Protein AF-A0A5R8KJJ9-F1 (afdb_monomer_lite)

Secondary structure (DSSP, 8-state):
---------HHHHHHHHHHHHHHT--HHHHHHHHHHHHHHHH-HHHHHHHHHHTTTTTTT-TT--HHHHHHHHTT-

Radius of gyration: 22.4 Å; chains: 1; bounding box: 41×36×51 Å

Sequence (76 aa):
MTRTQIYLTATEAQGIARVAAASSRKNSEVIREAIDQYLSRLSPQDRLGRLRAAKGIWQDREELDLRSIREDFDRF

Organism: NCBI:txid2576071

Foldseek 3Di:
DDDDDDDDDPVVVVVLVVVCVVVVHDSVVSVVVVVVVVVVVVDPCVVVVVVVVCVCVCVPPPVDPPVVVVVVVVVD

pLDDT: mean 88.15, std 10.32, range [58.66, 98.62]

Structure (mmCIF, N/CA/C/O backbone):
data_AF-A0A5R8KJJ9-F1
#
_entry.id   AF-A0A5R8KJJ9-F1
#
loop_
_atom_site.group_PDB
_atom_site.id
_atom_site.type_symbol
_atom_site.label_atom_id
_atom_site.label_alt_id
_atom_site.label_comp_id
_atom_site.label_asym_id
_atom_site.label_entity_id
_atom_site.label_seq_id
_atom_site.pdbx_PDB_ins_code
_atom_site.Cartn_x
_atom_site.Cartn_y
_atom_site.Cartn_z
_atom_site.occupancy
_atom_site.B_iso_or_equiv
_atom_site.auth_seq_id
_atom_site.auth_comp_id
_atom_site.auth_asym_id
_atom_site.auth_atom_id
_atom_site.pdbx_PDB_model_num
ATOM 1 N N . MET A 1 1 ? 9.099 11.021 7.942 1.00 72.62 1 MET A N 1
ATOM 2 C CA . MET A 1 1 ? 7.662 10.831 7.631 1.00 72.62 1 MET A CA 1
ATOM 3 C C . MET A 1 1 ? 6.946 12.149 7.850 1.00 72.62 1 MET A C 1
ATOM 5 O O . MET A 1 1 ? 7.203 12.785 8.864 1.00 72.62 1 MET A O 1
ATOM 9 N N . THR A 1 2 ? 6.052 12.529 6.942 1.00 92.00 2 THR A N 1
ATOM 10 C CA . THR A 1 2 ? 5.136 13.664 7.136 1.00 92.00 2 THR A CA 1
ATOM 11 C C . THR A 1 2 ? 3.833 13.136 7.731 1.00 92.00 2 THR A C 1
ATOM 13 O O . THR A 1 2 ? 3.325 12.112 7.273 1.00 92.00 2 THR A O 1
ATOM 16 N N . ARG A 1 3 ? 3.310 13.777 8.784 1.00 93.75 3 ARG A N 1
ATOM 17 C CA . ARG A 1 3 ? 2.015 13.398 9.366 1.00 93.75 3 ARG A CA 1
ATOM 18 C C . ARG A 1 3 ? 0.904 13.916 8.457 1.00 93.75 3 ARG A C 1
ATOM 20 O O . ARG A 1 3 ? 0.769 15.122 8.296 1.00 93.75 3 ARG A O 1
ATOM 27 N N . THR A 1 4 ? 0.091 13.005 7.940 1.00 94.94 4 THR A N 1
ATOM 28 C CA . THR A 1 4 ? -1.045 13.335 7.075 1.00 94.94 4 THR A CA 1
ATOM 29 C C . THR A 1 4 ? -2.322 12.797 7.703 1.00 94.94 4 THR A C 1
ATOM 31 O O . THR A 1 4 ? -2.369 11.642 8.126 1.00 94.94 4 THR A O 1
ATOM 34 N N . GLN A 1 5 ? -3.349 13.640 7.790 1.00 95.25 5 GLN A N 1
ATOM 35 C CA . GLN A 1 5 ? -4.701 13.202 8.125 1.00 95.25 5 GLN A CA 1
ATOM 36 C C . GLN A 1 5 ? -5.393 12.736 6.844 1.00 95.25 5 GLN A C 1
ATOM 38 O O . GLN A 1 5 ? -5.347 13.429 5.831 1.00 95.25 5 GLN A O 1
ATOM 43 N N . ILE A 1 6 ? -6.014 11.561 6.895 1.00 93.88 6 ILE A N 1
ATOM 44 C CA . ILE A 1 6 ? -6.792 10.994 5.793 1.00 93.88 6 ILE A CA 1
ATOM 45 C C . ILE A 1 6 ? -8.176 10.628 6.313 1.00 93.88 6 ILE A C 1
ATOM 47 O O . ILE A 1 6 ? -8.315 10.188 7.456 1.00 93.88 6 ILE A O 1
ATOM 51 N N . TYR A 1 7 ? -9.190 10.816 5.478 1.00 97.38 7 TYR A N 1
ATOM 52 C CA . TYR A 1 7 ? -10.538 10.348 5.767 1.00 97.38 7 TYR A CA 1
ATOM 53 C C . TYR A 1 7 ? -10.680 8.914 5.272 1.00 97.38 7 TYR A C 1
ATOM 55 O O . TYR A 1 7 ? -10.249 8.590 4.169 1.00 97.38 7 TYR A O 1
ATOM 63 N N . LEU A 1 8 ? -11.273 8.070 6.108 1.00 97.25 8 LEU A N 1
ATOM 64 C CA . LEU A 1 8 ? -11.561 6.674 5.813 1.00 97.25 8 LEU A CA 1
ATOM 65 C C . LEU A 1 8 ? -13.031 6.424 6.112 1.00 97.25 8 LEU A C 1
ATOM 67 O O . LEU A 1 8 ? -13.577 6.949 7.086 1.00 97.25 8 LEU A O 1
ATOM 71 N N . THR A 1 9 ? -13.662 5.586 5.305 1.00 98.62 9 THR A N 1
ATOM 72 C CA . THR A 1 9 ? -14.952 5.000 5.660 1.00 98.62 9 THR A CA 1
ATOM 73 C C . THR A 1 9 ? -14.800 4.097 6.889 1.00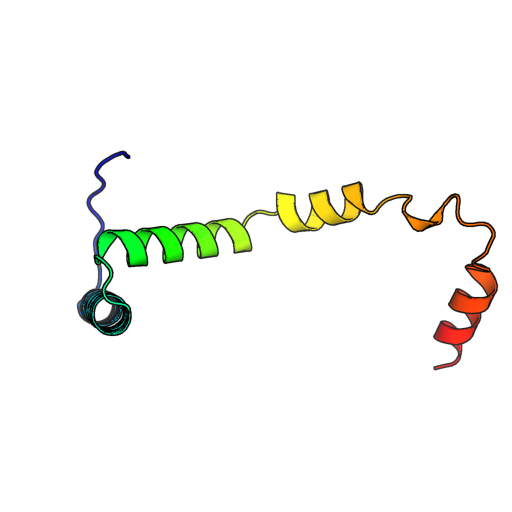 98.62 9 THR A C 1
ATOM 75 O O . THR A 1 9 ? -13.711 3.602 7.205 1.00 98.62 9 THR A O 1
ATOM 78 N N . ALA A 1 10 ? -15.910 3.827 7.581 1.00 98.38 10 ALA A N 1
ATOM 79 C CA . ALA A 1 10 ? -15.913 2.900 8.713 1.00 98.38 10 ALA A CA 1
ATOM 80 C C . ALA A 1 10 ? -15.396 1.505 8.313 1.00 98.38 10 ALA A C 1
ATOM 82 O O . ALA A 1 10 ? -14.623 0.891 9.049 1.00 98.38 10 ALA A O 1
ATOM 83 N N . THR A 1 11 ? -15.768 1.037 7.119 1.00 98.44 11 THR A N 1
ATOM 84 C CA . THR A 1 11 ? -15.352 -0.262 6.578 1.00 98.44 11 THR A CA 1
ATOM 85 C C . THR A 1 11 ? -13.845 -0.327 6.335 1.00 98.44 11 THR A C 1
ATOM 87 O O . THR A 1 11 ? -13.214 -1.319 6.698 1.00 98.44 11 THR A O 1
ATOM 90 N N . GLU A 1 12 ? -13.243 0.722 5.773 1.00 98.31 12 GLU A N 1
ATOM 91 C CA . GLU A 1 12 ? -11.792 0.783 5.549 1.00 98.31 12 GLU A CA 1
ATOM 92 C C . GLU A 1 12 ? -11.025 0.820 6.871 1.00 98.31 12 GLU A C 1
ATOM 94 O O . GLU A 1 12 ? -10.076 0.056 7.049 1.00 98.31 12 GLU A O 1
ATOM 99 N N . ALA A 1 13 ? -11.465 1.642 7.830 1.00 97.94 13 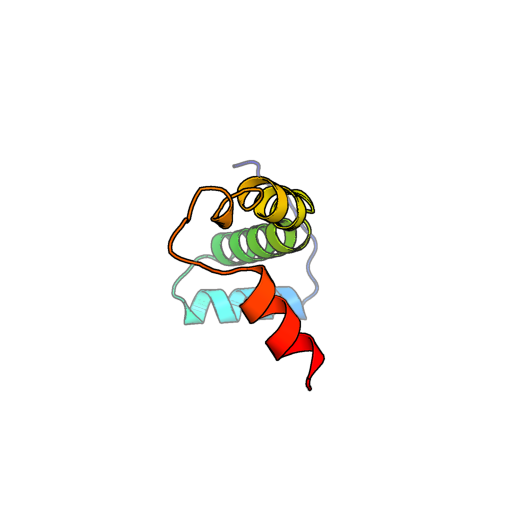ALA A N 1
ATOM 100 C CA . ALA A 1 13 ? -10.840 1.724 9.148 1.00 97.94 13 ALA A CA 1
ATOM 101 C C . ALA A 1 13 ? -10.871 0.371 9.883 1.00 97.94 13 ALA A C 1
ATOM 103 O O . ALA A 1 13 ? -9.854 -0.070 10.424 1.00 97.94 13 ALA A O 1
ATOM 104 N N . GLN A 1 14 ? -12.011 -0.329 9.848 1.00 98.31 14 GLN A N 1
ATOM 105 C CA . GLN A 1 14 ? -12.136 -1.683 10.395 1.00 98.31 14 GLN A CA 1
ATOM 106 C C . GLN A 1 14 ? -11.279 -2.697 9.628 1.00 98.31 14 GLN A C 1
ATOM 108 O O . GLN A 1 14 ? -10.659 -3.570 10.236 1.00 98.31 14 GLN A O 1
ATOM 113 N N . GLY A 1 15 ? -11.215 -2.590 8.299 1.00 98.25 15 GLY A N 1
ATOM 114 C CA . GLY A 1 15 ? -10.352 -3.415 7.455 1.00 98.25 15 GLY A CA 1
ATOM 115 C C . GLY A 1 15 ? -8.882 -3.296 7.849 1.00 98.25 15 GLY A C 1
ATOM 116 O O . GLY A 1 15 ? -8.240 -4.309 8.124 1.00 98.25 15 GLY A O 1
ATOM 117 N N . ILE A 1 16 ? -8.383 -2.065 7.969 1.00 98.25 16 ILE A N 1
ATOM 118 C CA . ILE A 1 16 ? -7.009 -1.775 8.396 1.00 98.25 16 ILE A CA 1
ATOM 119 C C . ILE A 1 16 ? -6.744 -2.350 9.789 1.00 98.25 16 ILE A C 1
ATOM 121 O O . ILE A 1 16 ? -5.740 -3.033 9.973 1.00 98.25 16 ILE A O 1
ATOM 125 N N . ALA A 1 17 ? -7.649 -2.126 10.749 1.00 98.19 17 ALA A N 1
ATOM 126 C CA . ALA A 1 17 ? -7.491 -2.629 12.113 1.00 98.19 17 ALA A CA 1
ATOM 127 C C . ALA A 1 17 ? -7.417 -4.164 12.167 1.00 98.19 17 ALA A C 1
ATOM 129 O O . ALA A 1 17 ? -6.581 -4.712 12.884 1.00 98.19 17 ALA A O 1
ATOM 130 N N . ARG A 1 18 ? -8.239 -4.869 11.375 1.00 98.38 18 ARG A N 1
ATOM 131 C CA . ARG A 1 18 ? -8.197 -6.339 11.281 1.00 98.38 18 ARG A CA 1
ATOM 132 C C . ARG A 1 18 ? -6.867 -6.841 10.727 1.00 98.38 18 ARG A C 1
ATOM 134 O O . ARG A 1 18 ? -6.284 -7.755 11.301 1.00 98.38 18 ARG A O 1
ATOM 141 N N . VAL A 1 19 ? -6.376 -6.236 9.645 1.00 98.19 19 VAL A N 1
ATOM 142 C CA . VAL A 1 19 ? -5.092 -6.617 9.032 1.00 98.19 19 VAL A CA 1
ATOM 143 C C . VAL A 1 19 ? -3.931 -6.334 9.985 1.00 98.19 19 VAL A C 1
ATOM 145 O O . VAL A 1 19 ? -3.057 -7.179 10.164 1.00 98.19 19 VAL A O 1
ATOM 148 N N . ALA A 1 20 ? -3.937 -5.171 10.633 1.00 98.38 20 ALA A N 1
ATOM 149 C CA . ALA A 1 20 ? -2.930 -4.779 11.610 1.00 98.38 20 ALA A CA 1
ATOM 150 C C . ALA A 1 20 ? -2.882 -5.754 12.796 1.00 98.38 20 ALA A C 1
ATOM 152 O O . ALA A 1 20 ? -1.807 -6.244 13.138 1.00 98.38 20 ALA A O 1
ATOM 153 N N . ALA A 1 21 ? -4.042 -6.110 13.358 1.00 98.19 21 ALA A N 1
ATOM 154 C CA . ALA A 1 21 ? -4.140 -7.077 14.447 1.00 98.19 21 ALA A CA 1
ATOM 155 C C . ALA A 1 21 ? -3.641 -8.469 14.030 1.00 98.19 21 ALA A C 1
ATOM 157 O O . ALA A 1 21 ? -2.797 -9.045 14.712 1.00 98.19 21 ALA A O 1
ATOM 158 N N . ALA A 1 22 ? -4.097 -8.979 12.881 1.00 98.19 22 ALA A N 1
ATOM 159 C CA . ALA A 1 22 ? -3.695 -10.293 12.379 1.00 98.19 22 ALA A CA 1
ATOM 160 C C . ALA A 1 22 ? -2.190 -10.386 12.068 1.00 98.19 22 ALA A C 1
ATOM 162 O O . ALA A 1 22 ? -1.610 -11.464 12.149 1.00 98.19 22 ALA A O 1
ATOM 163 N N . SER A 1 23 ? -1.555 -9.262 11.728 1.00 96.81 23 SER A N 1
ATOM 164 C CA . SER A 1 23 ? -0.125 -9.194 11.409 1.00 96.81 23 SER A CA 1
ATOM 165 C C . SER A 1 23 ? 0.748 -8.658 12.547 1.00 96.81 23 SER A C 1
ATOM 167 O O . SER A 1 23 ? 1.954 -8.532 12.360 1.00 96.81 23 SER A O 1
ATOM 169 N N . SER A 1 24 ? 0.177 -8.353 13.722 1.00 97.12 24 SER A N 1
ATOM 170 C CA . SER A 1 24 ? 0.890 -7.722 14.849 1.00 97.12 24 SER A CA 1
ATOM 171 C C . SER A 1 24 ? 1.636 -6.432 14.462 1.00 97.12 24 SER A C 1
ATOM 173 O O . SER A 1 24 ? 2.725 -6.143 14.956 1.00 97.12 24 SER A O 1
ATOM 175 N N . ARG A 1 25 ? 1.041 -5.640 13.564 1.00 97.81 25 ARG A N 1
ATOM 176 C CA . ARG A 1 25 ? 1.586 -4.376 13.040 1.00 97.81 25 ARG A CA 1
ATOM 177 C C . ARG A 1 25 ? 0.730 -3.194 13.461 1.00 97.81 25 ARG A C 1
ATOM 179 O O . ARG A 1 25 ? -0.419 -3.343 13.867 1.00 97.81 25 ARG A O 1
ATOM 186 N N . LYS A 1 26 ? 1.266 -1.982 13.331 1.00 97.75 26 LYS A N 1
ATOM 187 C CA . LYS A 1 26 ? 0.496 -0.750 13.546 1.00 97.75 26 LYS A CA 1
ATOM 188 C C . LYS A 1 26 ? -0.357 -0.439 12.317 1.00 97.75 26 LYS A C 1
ATOM 190 O O . LYS A 1 26 ? 0.089 -0.612 11.184 1.00 97.75 26 LYS A O 1
ATOM 195 N N . ASN A 1 27 ? -1.531 0.163 12.523 1.00 97.19 27 ASN A N 1
ATOM 196 C CA . ASN A 1 27 ? -2.390 0.647 11.429 1.00 97.19 27 ASN A CA 1
ATOM 197 C C . ASN A 1 27 ? -1.628 1.538 10.435 1.00 97.19 27 ASN A C 1
ATOM 199 O O . ASN A 1 27 ? -1.819 1.432 9.229 1.00 97.19 27 ASN A O 1
ATOM 203 N N . SER A 1 28 ? -0.724 2.389 10.930 1.00 96.62 28 SER A N 1
ATOM 204 C CA . SER A 1 28 ? 0.090 3.268 10.085 1.00 96.62 28 SER A CA 1
ATOM 205 C C . SER A 1 28 ? 1.068 2.516 9.180 1.00 96.62 28 SER A C 1
ATOM 207 O O . SER A 1 28 ? 1.452 3.047 8.143 1.00 96.62 28 SER A O 1
ATOM 209 N N . GLU A 1 29 ? 1.485 1.305 9.548 1.00 97.50 29 GLU A N 1
ATOM 210 C CA . GLU A 1 29 ? 2.345 0.458 8.719 1.00 97.50 29 GLU A CA 1
ATOM 211 C C . GLU A 1 29 ? 1.552 -0.232 7.620 1.00 97.50 29 GLU A C 1
ATOM 213 O O . GLU A 1 29 ? 2.010 -0.259 6.483 1.00 97.50 29 GLU A O 1
ATOM 218 N N . VAL A 1 30 ? 0.349 -0.707 7.945 1.00 97.94 30 VAL A N 1
ATOM 219 C CA . VAL A 1 30 ? -0.581 -1.294 6.971 1.00 97.94 30 VAL A CA 1
ATOM 220 C C . VAL A 1 30 ? -1.014 -0.253 5.938 1.00 97.94 30 VAL A C 1
ATOM 222 O O . VAL A 1 30 ? -0.949 -0.515 4.742 1.00 97.94 30 VAL A O 1
ATOM 225 N N . ILE A 1 31 ? -1.397 0.949 6.386 1.00 97.00 31 ILE A N 1
ATOM 226 C CA . ILE A 1 31 ? -1.789 2.053 5.494 1.00 97.00 31 ILE A CA 1
ATOM 227 C C . ILE A 1 31 ? -0.638 2.419 4.558 1.00 97.00 31 ILE A C 1
ATOM 229 O O . ILE A 1 31 ? -0.848 2.578 3.359 1.00 97.00 31 ILE A O 1
ATOM 233 N N . ARG A 1 32 ? 0.582 2.539 5.093 1.00 96.56 32 ARG A N 1
ATOM 234 C CA . ARG A 1 32 ? 1.755 2.894 4.291 1.00 96.56 32 ARG A CA 1
ATOM 235 C C . ARG A 1 32 ? 2.051 1.838 3.238 1.00 96.56 32 ARG A C 1
ATOM 237 O O . ARG A 1 32 ? 2.172 2.191 2.077 1.00 96.56 32 ARG A O 1
ATOM 244 N N . GLU A 1 33 ? 2.085 0.565 3.622 1.00 96.88 33 GLU A N 1
ATOM 245 C CA . GLU A 1 33 ? 2.314 -0.521 2.669 1.00 96.88 33 GLU A CA 1
ATOM 246 C C . GLU A 1 33 ? 1.240 -0.555 1.577 1.00 96.88 33 GLU A C 1
ATOM 248 O O . GLU A 1 33 ? 1.563 -0.713 0.403 1.00 96.88 33 GLU A O 1
ATOM 253 N N . ALA A 1 34 ? -0.033 -0.370 1.937 1.00 96.06 34 ALA A N 1
ATOM 254 C CA . ALA A 1 34 ? -1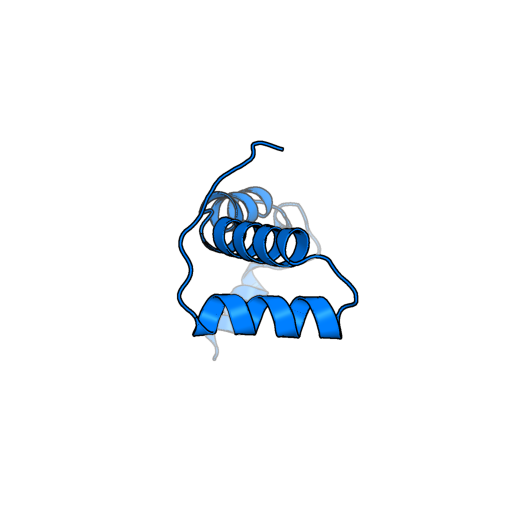.114 -0.329 0.960 1.00 96.06 34 ALA A CA 1
ATOM 255 C C . ALA A 1 34 ? -0.923 0.814 -0.053 1.00 96.06 34 ALA A C 1
ATOM 257 O O . ALA A 1 34 ? -1.099 0.603 -1.255 1.00 96.06 34 ALA A O 1
ATOM 258 N N . ILE A 1 35 ? -0.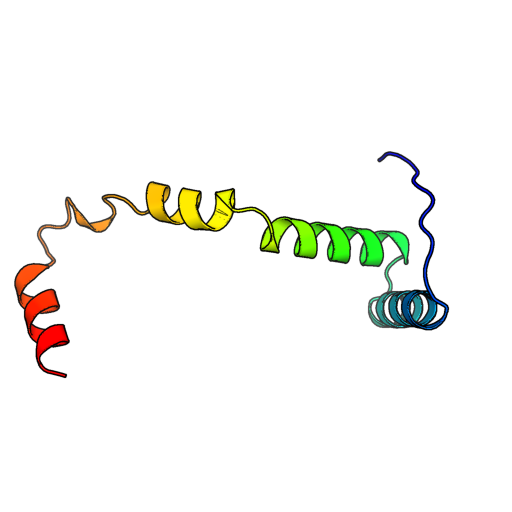522 2.000 0.418 1.00 95.19 35 ILE A N 1
ATOM 259 C CA . ILE A 1 35 ? -0.208 3.152 -0.438 1.00 95.19 35 ILE A CA 1
ATOM 260 C C . ILE A 1 35 ? 1.015 2.856 -1.313 1.00 95.19 35 ILE A C 1
ATOM 262 O O . ILE A 1 35 ? 0.950 3.077 -2.520 1.00 95.19 35 ILE A O 1
ATOM 266 N N . ASP A 1 36 ? 2.093 2.312 -0.748 1.00 95.12 36 ASP A N 1
ATOM 267 C CA . ASP A 1 36 ? 3.319 1.977 -1.483 1.00 95.12 36 ASP A CA 1
ATOM 268 C C . ASP A 1 36 ? 3.028 0.973 -2.609 1.00 95.12 36 ASP A C 1
ATOM 270 O O . ASP A 1 36 ? 3.423 1.180 -3.758 1.00 95.12 36 ASP A O 1
ATOM 274 N N . GLN A 1 37 ? 2.263 -0.084 -2.315 1.00 94.00 37 GLN A N 1
ATOM 275 C CA . GLN A 1 37 ? 1.840 -1.062 -3.316 1.00 94.00 37 GLN A CA 1
ATOM 276 C C . GLN A 1 37 ? 0.945 -0.437 -4.393 1.00 94.00 37 GLN A C 1
ATOM 278 O O . GLN A 1 37 ? 1.082 -0.762 -5.572 1.00 94.00 37 GLN A O 1
ATOM 283 N N . TYR A 1 38 ? 0.021 0.447 -4.013 1.00 92.69 38 TYR A N 1
ATOM 284 C CA . TYR A 1 38 ? -0.850 1.134 -4.964 1.00 92.69 38 TYR A CA 1
ATOM 285 C C . TYR A 1 38 ? -0.052 2.036 -5.914 1.00 92.69 38 TYR A C 1
ATOM 287 O O . TYR A 1 38 ? -0.221 1.957 -7.130 1.00 92.69 38 TYR A O 1
ATOM 295 N N . LEU A 1 39 ? 0.872 2.833 -5.375 1.00 89.81 39 LEU A N 1
ATOM 296 C CA . LEU A 1 39 ? 1.743 3.705 -6.161 1.00 89.81 39 LEU A CA 1
ATOM 297 C C . LEU A 1 39 ? 2.687 2.905 -7.065 1.00 89.81 39 LEU A C 1
ATOM 299 O O . LEU A 1 39 ? 2.861 3.269 -8.227 1.00 89.81 39 LEU A O 1
ATOM 303 N N . SER A 1 40 ? 3.243 1.792 -6.578 1.00 87.06 40 SER A N 1
ATOM 304 C CA . SER A 1 40 ? 4.070 0.894 -7.393 1.00 87.06 40 SER A CA 1
ATOM 305 C C . SER A 1 40 ? 3.287 0.329 -8.582 1.00 87.06 40 SER A C 1
ATOM 307 O O . SER A 1 40 ? 3.782 0.364 -9.705 1.00 87.06 40 SER A O 1
ATOM 309 N N . ARG A 1 41 ? 2.034 -0.104 -8.378 1.00 85.88 41 ARG A N 1
ATOM 310 C CA . ARG A 1 41 ? 1.172 -0.590 -9.472 1.00 85.88 41 ARG A CA 1
ATOM 311 C C . ARG A 1 41 ? 0.872 0.486 -10.515 1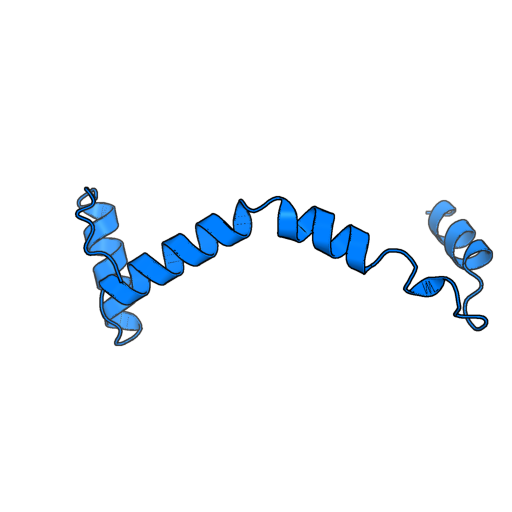.00 85.88 41 ARG A C 1
ATOM 313 O O . ARG A 1 41 ? 0.724 0.159 -11.689 1.00 85.88 41 ARG A O 1
ATOM 320 N N . LEU A 1 42 ? 0.757 1.745 -10.093 1.00 82.19 42 LEU A N 1
ATOM 321 C CA . LEU A 1 42 ? 0.445 2.862 -10.984 1.00 82.19 42 LEU A CA 1
ATOM 322 C C . LEU A 1 42 ? 1.665 3.468 -11.675 1.00 82.19 42 LEU A C 1
ATOM 324 O O . LEU A 1 42 ? 1.486 4.196 -12.649 1.00 82.19 42 LEU A O 1
ATOM 328 N N . SER A 1 43 ? 2.885 3.199 -11.208 1.00 74.44 43 SER A N 1
ATOM 329 C CA . SER A 1 43 ? 4.089 3.798 -11.781 1.00 74.44 43 SER A CA 1
ATOM 330 C C . SER A 1 43 ? 4.374 3.241 -13.189 1.00 74.44 43 SER A C 1
ATOM 332 O O . SER A 1 43 ? 4.778 2.082 -13.329 1.00 74.44 43 SER A O 1
ATOM 334 N N . PRO A 1 44 ? 4.257 4.048 -14.269 1.00 61.78 44 PRO A N 1
ATOM 335 C CA . PRO A 1 44 ? 4.563 3.605 -15.637 1.00 61.78 44 PRO A CA 1
ATOM 336 C C . PRO A 1 44 ? 6.054 3.295 -15.835 1.00 61.78 44 PRO A C 1
ATOM 338 O O . PRO A 1 44 ? 6.444 2.609 -16.786 1.00 61.78 44 PRO A O 1
ATOM 341 N N . GLN A 1 45 ? 6.889 3.823 -14.933 1.00 59.19 45 GLN A N 1
ATOM 342 C CA . GLN A 1 45 ? 8.338 3.673 -14.938 1.00 59.19 45 GLN A CA 1
ATOM 343 C C . GLN A 1 45 ? 8.750 2.217 -14.703 1.00 59.19 45 GLN A C 1
ATOM 345 O O . GLN A 1 45 ? 9.757 1.794 -15.261 1.00 59.19 45 GLN A O 1
ATOM 350 N N . ASP A 1 46 ? 7.947 1.421 -13.989 1.00 61.62 46 ASP A N 1
ATOM 351 C CA . ASP A 1 46 ? 8.247 0.006 -13.779 1.00 61.62 46 ASP A CA 1
ATOM 352 C C . ASP A 1 46 ? 8.118 -0.786 -15.081 1.00 61.62 46 ASP A C 1
ATOM 354 O O . ASP A 1 46 ? 9.056 -1.459 -15.490 1.00 61.62 46 ASP A O 1
ATOM 358 N N . ARG A 1 47 ? 7.004 -0.674 -15.814 1.00 68.94 47 ARG A N 1
ATOM 359 C CA . ARG A 1 47 ? 6.841 -1.458 -17.050 1.00 68.94 47 ARG A CA 1
ATOM 360 C C . ARG A 1 47 ? 7.796 -0.994 -18.146 1.00 68.94 47 ARG A C 1
ATOM 362 O O . ARG A 1 47 ? 8.527 -1.804 -18.711 1.00 68.94 47 ARG A O 1
ATOM 369 N N . LEU A 1 48 ? 7.791 0.298 -18.468 1.00 75.19 48 LEU A N 1
ATOM 370 C CA . LEU A 1 48 ? 8.570 0.809 -19.596 1.00 75.19 48 LEU A CA 1
ATOM 371 C C . LEU A 1 48 ? 10.072 0.854 -19.271 1.00 75.19 48 LEU A C 1
ATOM 373 O O . LEU A 1 48 ? 10.895 0.610 -20.151 1.00 75.19 48 LEU A O 1
ATOM 377 N N . GLY A 1 49 ? 10.428 1.098 -18.007 1.00 75.31 49 GLY A N 1
ATOM 378 C CA . GLY A 1 49 ? 11.798 0.994 -17.509 1.00 75.31 49 GLY A CA 1
ATOM 379 C C . GLY A 1 49 ? 12.313 -0.443 -17.516 1.00 75.31 49 GLY A C 1
ATOM 380 O O . GLY A 1 49 ? 13.404 -0.667 -18.026 1.00 75.31 49 GLY A O 1
ATOM 381 N N . ARG A 1 50 ? 11.522 -1.432 -17.072 1.00 75.81 50 ARG A N 1
ATOM 382 C CA . ARG A 1 50 ? 11.899 -2.858 -17.165 1.00 75.81 50 ARG A CA 1
ATOM 383 C C . ARG A 1 50 ? 12.041 -3.328 -18.609 1.00 75.81 50 ARG A C 1
ATOM 385 O O . ARG A 1 50 ? 12.997 -4.028 -18.913 1.00 75.81 50 ARG A O 1
ATOM 392 N N . LEU A 1 51 ? 11.152 -2.909 -19.514 1.00 78.75 51 LEU A N 1
ATOM 393 C CA . LEU A 1 51 ? 11.277 -3.215 -20.946 1.00 78.75 51 LEU A CA 1
ATOM 394 C C . LEU A 1 51 ? 12.535 -2.588 -21.560 1.00 78.75 51 LEU A C 1
ATOM 396 O O . LEU A 1 51 ? 13.218 -3.231 -22.352 1.00 78.75 51 LEU A O 1
ATOM 400 N N . ARG A 1 52 ? 12.869 -1.349 -21.181 1.00 81.44 52 ARG A N 1
ATOM 401 C CA . ARG A 1 52 ? 14.111 -0.692 -21.612 1.00 81.44 52 ARG A CA 1
ATOM 402 C C . ARG A 1 52 ? 15.353 -1.349 -21.012 1.00 81.44 52 ARG A C 1
ATOM 404 O O . ARG A 1 52 ? 16.321 -1.516 -21.737 1.00 81.44 52 ARG A O 1
ATOM 411 N N . ALA A 1 53 ? 15.320 -1.746 -19.742 1.00 79.69 53 ALA A N 1
ATOM 412 C CA . ALA A 1 53 ? 16.406 -2.480 -19.093 1.00 79.69 53 ALA A CA 1
ATOM 413 C C . ALA A 1 53 ? 16.598 -3.875 -19.705 1.00 79.69 53 ALA A C 1
ATOM 415 O O . ALA A 1 53 ? 17.717 -4.368 -19.777 1.00 79.69 53 ALA A O 1
ATOM 416 N N . ALA A 1 54 ? 15.515 -4.488 -20.191 1.00 80.69 54 ALA A N 1
ATOM 417 C CA . ALA A 1 54 ? 15.561 -5.757 -20.901 1.00 80.69 54 ALA A CA 1
ATOM 418 C C . ALA A 1 54 ? 15.988 -5.642 -22.374 1.00 80.69 54 ALA A C 1
ATOM 420 O O . ALA A 1 54 ? 16.238 -6.657 -23.030 1.00 80.69 54 ALA A O 1
ATOM 421 N N . LYS A 1 55 ? 16.081 -4.419 -22.914 1.00 83.25 55 LYS A N 1
ATOM 422 C CA . LYS A 1 55 ? 16.507 -4.186 -24.293 1.00 83.25 55 LYS A CA 1
ATOM 423 C C . LYS A 1 55 ? 17.950 -4.664 -24.456 1.00 83.25 55 LYS A C 1
ATOM 425 O O . LYS A 1 55 ? 18.859 -4.100 -23.862 1.00 83.25 55 LYS A O 1
ATOM 430 N N . GLY A 1 56 ? 18.145 -5.670 -25.304 1.00 81.38 56 GLY A N 1
ATOM 431 C CA . GLY A 1 56 ? 19.470 -6.200 -25.627 1.00 81.38 56 GLY A CA 1
ATOM 432 C C . GLY A 1 56 ? 19.950 -7.353 -24.740 1.00 81.38 56 GLY A C 1
ATOM 433 O O . GLY A 1 56 ? 21.038 -7.850 -24.989 1.00 81.38 56 GLY A O 1
ATOM 434 N N . ILE A 1 57 ? 19.145 -7.851 -23.784 1.00 85.31 57 ILE A N 1
ATOM 435 C CA . ILE A 1 57 ? 19.511 -9.008 -22.923 1.00 85.31 57 ILE A CA 1
ATOM 436 C C . ILE A 1 57 ? 19.949 -10.247 -23.729 1.00 85.31 57 ILE A C 1
ATOM 438 O O . ILE A 1 57 ? 20.738 -11.061 -23.249 1.00 85.31 57 ILE A O 1
ATOM 442 N N . TRP A 1 58 ? 19.426 -10.392 -24.945 1.00 80.50 58 TRP A N 1
ATOM 443 C CA . TRP A 1 58 ? 19.668 -11.534 -25.825 1.00 80.50 58 TRP A CA 1
ATOM 444 C C . TRP A 1 58 ? 20.563 -11.196 -27.025 1.00 80.50 58 TRP A C 1
ATOM 446 O O . TRP A 1 58 ? 20.757 -12.061 -27.867 1.00 80.50 58 TRP A O 1
ATOM 456 N N . GLN A 1 59 ? 21.066 -9.957 -27.151 1.00 81.81 59 GLN A N 1
ATOM 457 C CA . GLN A 1 59 ? 21.730 -9.528 -28.392 1.00 81.81 59 GLN A CA 1
ATOM 458 C C . GLN A 1 59 ? 23.091 -10.217 -28.601 1.00 81.81 59 GLN A C 1
ATOM 460 O O . GLN A 1 59 ? 23.449 -10.491 -29.739 1.00 81.81 59 GLN A O 1
ATOM 465 N N . ASP A 1 60 ? 23.827 -10.484 -27.517 1.00 82.12 60 ASP A N 1
ATOM 466 C CA . ASP A 1 60 ? 25.203 -11.006 -27.561 1.00 82.12 60 ASP A CA 1
ATOM 467 C C . ASP A 1 60 ? 25.264 -12.512 -27.229 1.00 82.12 60 ASP A C 1
ATOM 469 O O . ASP A 1 60 ? 26.322 -13.048 -26.908 1.00 82.12 60 ASP A O 1
ATOM 473 N N . ARG A 1 61 ? 24.116 -13.200 -27.249 1.00 83.62 61 ARG A N 1
ATOM 474 C CA . ARG A 1 61 ? 24.028 -14.639 -26.977 1.00 83.62 61 ARG A CA 1
ATOM 475 C C . ARG A 1 61 ? 24.075 -15.430 -28.272 1.00 83.62 61 ARG A C 1
ATOM 477 O O . ARG A 1 61 ? 23.052 -15.636 -28.919 1.00 83.62 61 ARG A O 1
ATOM 484 N N . GLU A 1 62 ? 25.273 -15.864 -28.636 1.00 82.75 62 GLU A N 1
ATOM 485 C CA . GLU A 1 62 ? 25.525 -16.656 -29.844 1.00 82.75 62 GLU A CA 1
ATOM 486 C C . GLU A 1 62 ? 24.951 -18.079 -29.753 1.00 82.75 62 GLU A C 1
ATOM 488 O O . GLU A 1 62 ? 24.737 -18.728 -30.773 1.00 82.75 62 GLU A O 1
ATOM 493 N N . GLU A 1 63 ? 24.655 -18.563 -28.543 1.00 87.00 63 GLU A N 1
ATOM 494 C CA . GLU A 1 63 ? 24.073 -19.885 -28.316 1.00 87.00 63 GLU A CA 1
ATOM 495 C C . GLU A 1 63 ? 22.574 -19.977 -28.653 1.00 87.00 63 GLU A C 1
ATOM 497 O O . GLU A 1 63 ? 22.015 -21.074 -28.674 1.00 87.00 63 GLU A O 1
ATOM 502 N N . LEU A 1 64 ? 21.908 -18.844 -28.902 1.00 83.81 64 LEU A N 1
ATOM 503 C CA . LEU A 1 64 ? 20.476 -18.783 -29.189 1.00 83.81 64 LEU A CA 1
ATOM 504 C C . LEU A 1 64 ? 20.219 -18.429 -30.654 1.00 83.81 64 LEU A C 1
ATOM 506 O O . LEU A 1 64 ? 20.419 -17.291 -31.077 1.00 83.81 64 LEU A O 1
ATOM 510 N N . ASP A 1 65 ? 19.651 -19.369 -31.412 1.00 86.62 65 ASP A N 1
ATOM 511 C CA . ASP A 1 65 ? 19.071 -19.057 -32.719 1.00 86.62 65 ASP A CA 1
ATOM 512 C C . ASP A 1 65 ? 17.680 -18.433 -32.548 1.00 86.62 65 ASP A C 1
ATOM 514 O O . ASP A 1 65 ? 16.640 -19.097 -32.575 1.00 86.62 65 ASP A O 1
ATOM 518 N N . LEU A 1 66 ? 17.670 -17.113 -32.364 1.00 83.44 66 LEU A N 1
ATOM 519 C CA . LEU A 1 66 ? 16.444 -16.338 -32.189 1.00 83.44 66 LEU A CA 1
ATOM 520 C C . LEU A 1 66 ? 15.501 -16.420 -33.402 1.00 83.44 66 LEU A C 1
ATOM 522 O O . LEU A 1 66 ? 14.309 -16.160 -33.239 1.00 83.44 66 LEU A O 1
ATOM 526 N N . ARG A 1 67 ? 15.996 -16.762 -34.603 1.00 85.19 67 ARG A N 1
ATOM 527 C CA . ARG A 1 67 ? 15.151 -16.898 -35.802 1.00 85.19 67 ARG A CA 1
ATOM 528 C C . ARG A 1 67 ? 14.388 -18.209 -35.772 1.00 85.19 67 ARG A C 1
ATOM 530 O O . ARG A 1 67 ? 13.169 -18.179 -35.880 1.00 85.19 67 ARG A O 1
ATOM 537 N N . SER A 1 68 ? 15.085 -19.316 -35.532 1.00 87.00 68 SER A N 1
ATOM 538 C CA . SER A 1 68 ? 14.459 -20.636 -35.396 1.00 87.00 68 SER A CA 1
ATOM 539 C C . SER A 1 68 ? 13.414 -20.649 -34.273 1.00 87.00 68 SER A C 1
ATOM 541 O O . SER A 1 68 ? 12.265 -21.034 -34.486 1.00 87.00 68 SER A O 1
ATOM 543 N N . ILE A 1 69 ? 13.750 -20.074 -33.110 1.00 86.25 69 ILE A N 1
ATOM 544 C CA . ILE A 1 69 ? 12.804 -19.930 -31.990 1.00 86.25 69 ILE A CA 1
ATOM 545 C C . ILE A 1 69 ? 11.576 -19.100 -32.398 1.00 86.25 69 ILE A C 1
ATOM 547 O O . ILE A 1 69 ? 10.456 -19.420 -32.003 1.00 86.25 69 ILE A O 1
ATOM 551 N N . ARG A 1 70 ? 11.757 -18.025 -33.176 1.00 85.06 70 ARG A N 1
ATOM 552 C CA . ARG A 1 70 ? 10.644 -17.183 -33.639 1.00 85.06 70 ARG A CA 1
ATOM 553 C C . ARG A 1 70 ? 9.726 -17.940 -34.598 1.00 85.06 70 ARG A C 1
ATOM 555 O O . ARG A 1 70 ? 8.512 -17.849 -34.449 1.00 85.06 70 ARG A O 1
ATOM 562 N N . GLU A 1 71 ? 10.302 -18.676 -35.540 1.00 90.50 71 GLU A N 1
ATOM 563 C CA . GLU A 1 71 ? 9.565 -19.463 -36.529 1.00 90.50 71 GLU A CA 1
ATOM 564 C C . GLU A 1 71 ? 8.746 -20.587 -35.887 1.00 90.50 71 GLU A C 1
ATOM 566 O O . GLU A 1 71 ? 7.643 -20.866 -36.344 1.00 90.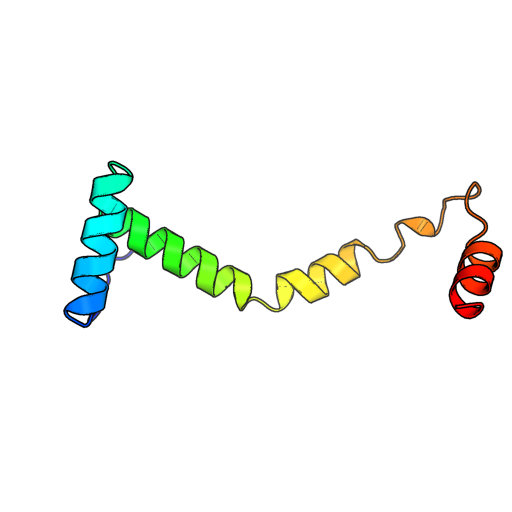50 71 GLU A O 1
ATOM 571 N N . ASP A 1 72 ? 9.237 -21.211 -34.814 1.00 87.44 72 ASP A N 1
ATOM 572 C CA . ASP A 1 72 ? 8.499 -22.253 -34.090 1.00 87.44 72 ASP A CA 1
ATOM 573 C C . ASP A 1 72 ? 7.260 -21.716 -33.358 1.00 87.44 72 ASP A C 1
ATOM 575 O O . ASP A 1 72 ? 6.238 -22.401 -33.287 1.00 87.44 72 ASP A O 1
ATOM 579 N N . PHE A 1 73 ? 7.309 -20.477 -32.858 1.00 84.00 73 PHE A N 1
ATOM 580 C CA . PHE A 1 73 ? 6.157 -19.824 -32.224 1.00 84.00 73 PHE A CA 1
ATOM 581 C C . PHE A 1 73 ? 5.056 -19.438 -33.218 1.00 84.00 73 PHE A C 1
ATOM 583 O O . PHE A 1 73 ? 3.899 -19.370 -32.820 1.00 84.00 73 PHE A O 1
ATOM 590 N N . ASP A 1 74 ? 5.396 -19.201 -34.488 1.00 83.94 74 ASP A N 1
ATOM 591 C CA . ASP A 1 74 ? 4.429 -18.851 -35.537 1.00 83.94 74 ASP A CA 1
ATOM 592 C C . ASP A 1 74 ? 3.720 -20.105 -36.126 1.00 83.94 74 ASP A C 1
ATOM 594 O O . ASP A 1 74 ? 2.851 -19.979 -36.990 1.00 83.94 74 ASP A O 1
ATOM 598 N N . ARG A 1 75 ? 4.067 -21.325 -35.670 1.00 76.75 75 ARG A N 1
ATOM 599 C CA . ARG A 1 75 ? 3.430 -22.599 -36.082 1.00 76.75 75 ARG A CA 1
ATOM 600 C C . ARG A 1 75 ? 2.226 -23.016 -35.220 1.00 76.75 75 ARG A C 1
ATOM 602 O O . ARG A 1 75 ? 1.605 -24.032 -35.537 1.00 76.75 75 ARG A O 1
ATOM 609 N N . PHE A 1 76 ? 1.910 -22.267 -34.162 1.00 58.66 76 PHE A N 1
ATOM 610 C CA . PHE A 1 76 ? 0.771 -22.479 -33.256 1.00 58.66 76 PHE A CA 1
ATOM 611 C C . PHE A 1 76 ? -0.164 -21.267 -33.253 1.00 58.66 76 PHE A C 1
ATOM 613 O O . PHE A 1 76 ? -1.374 -21.480 -33.013 1.00 58.66 76 PHE A O 1
#